Protein AF-A0A811Z0U0-F1 (afdb_monomer)

InterPro domains:
  IPR001163 Sm domain, eukaryotic/archaea-type [PF01423] (21-61)
  IPR001163 Sm domain, eukaryotic/archaea-type [SM00651] (19-66)
  IPR010920 LSM domain superfamily [SSF50182] (16-68)
  IPR040002 U6 snRNA-associated Sm-like protein Lsm3 [PTHR13110] (5-70)
  IPR047575 Sm domain [PS52002] (16-70)

Radius of gyration: 18.31 Å; Cα contacts (8 Å, |Δi|>4): 73; chains: 1; bounding box: 40×29×59 Å

pLDDT: mean 75.46, std 16.12, range [43.22, 94.12]

Sequence (70 aa):
MVDDMDQQQTTNTVEESLDLIRLSLDERIYVKMRNDRELRGRLHAYDQHLNKVLGDGEEAVTTIEIDEET

Foldseek 3Di:
DDDDPDDDPPDDDDPDPVVVVVVQAQHWDWDQDPQQKIKTFHFPDADPVGDTDGDPIDMDHDDPPPDPDD

Organism: Nyctereutes procyonoides (NCBI:txid34880)

Structure (mmCIF, N/CA/C/O backbone):
data_AF-A0A811Z0U0-F1
#
_entry.id   AF-A0A811Z0U0-F1
#
loop_
_atom_site.group_PDB
_atom_site.id
_atom_site.type_symbol
_atom_site.label_atom_id
_atom_site.label_alt_id
_atom_site.label_comp_id
_atom_site.label_asym_id
_atom_site.label_entity_id
_atom_site.label_seq_id
_atom_site.pdbx_PDB_ins_code
_atom_site.Cartn_x
_atom_site.Cartn_y
_atom_site.Cartn_z
_atom_site.occupancy
_atom_site.B_iso_or_equiv
_atom_site.auth_seq_id
_atom_site.auth_comp_id
_atom_site.auth_asym_id
_atom_site.auth_atom_id
_atom_site.pdbx_PDB_model_num
ATOM 1 N N . MET A 1 1 ? 19.163 -16.901 38.630 1.00 59.00 1 MET A N 1
ATOM 2 C CA . MET A 1 1 ? 19.106 -17.261 37.202 1.00 59.00 1 MET A CA 1
ATOM 3 C C . MET A 1 1 ? 17.681 -17.676 36.899 1.00 59.00 1 MET A C 1
ATOM 5 O O . MET A 1 1 ? 17.335 -18.798 37.233 1.00 59.00 1 MET A O 1
ATOM 9 N N . VAL A 1 2 ? 16.874 -16.741 36.395 1.00 50.88 2 VAL A N 1
ATOM 10 C CA . VAL A 1 2 ? 15.687 -16.987 35.562 1.00 50.88 2 VAL A CA 1
ATOM 11 C C . VAL A 1 2 ? 15.591 -15.744 34.666 1.00 50.88 2 VAL A C 1
ATOM 13 O O . VAL A 1 2 ? 15.264 -14.668 35.159 1.00 50.88 2 VAL A O 1
ATOM 16 N N . ASP A 1 3 ? 16.113 -15.911 33.451 1.00 51.25 3 ASP A N 1
ATOM 17 C CA . ASP A 1 3 ? 15.746 -15.292 32.163 1.00 51.25 3 ASP A CA 1
ATOM 18 C C . ASP A 1 3 ? 15.221 -13.840 32.222 1.00 51.25 3 ASP A C 1
ATOM 20 O O . ASP A 1 3 ? 14.105 -13.582 32.660 1.00 51.25 3 ASP A O 1
ATOM 24 N N . ASP A 1 4 ? 15.990 -12.802 31.881 1.00 60.50 4 ASP A N 1
ATOM 25 C CA . ASP A 1 4 ? 16.432 -12.450 30.517 1.00 60.50 4 ASP A CA 1
ATOM 26 C C . ASP A 1 4 ? 15.383 -12.757 29.429 1.00 60.50 4 ASP A C 1
ATOM 28 O O . ASP A 1 4 ? 15.497 -13.702 28.655 1.00 60.50 4 ASP A O 1
ATOM 32 N N . MET A 1 5 ? 14.315 -11.955 29.405 1.00 56.78 5 MET A N 1
ATOM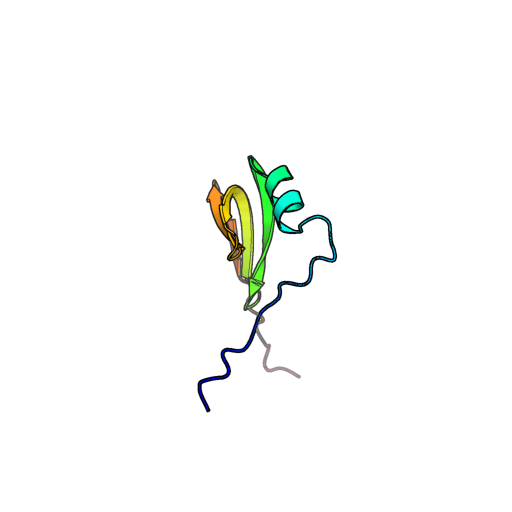 33 C CA . MET A 1 5 ? 13.472 -11.758 28.218 1.00 56.78 5 MET A CA 1
ATOM 34 C C . MET A 1 5 ? 13.359 -10.257 27.932 1.00 56.78 5 MET A C 1
ATOM 36 O O . MET A 1 5 ? 12.330 -9.613 28.116 1.00 56.78 5 MET A O 1
ATOM 40 N N . ASP A 1 6 ? 14.521 -9.691 27.637 1.00 49.91 6 ASP A N 1
ATOM 41 C CA . ASP A 1 6 ? 14.798 -8.856 26.475 1.00 49.91 6 ASP A CA 1
ATOM 42 C C . ASP A 1 6 ? 13.587 -8.346 25.647 1.00 49.91 6 ASP A C 1
ATOM 44 O O . ASP A 1 6 ? 12.893 -9.114 24.987 1.00 49.91 6 ASP A O 1
ATOM 48 N N . GLN A 1 7 ? 13.460 -7.009 25.633 1.00 52.09 7 GLN A N 1
ATOM 49 C CA . GLN A 1 7 ? 13.106 -6.156 24.480 1.00 52.09 7 GLN A CA 1
ATOM 50 C C . GLN A 1 7 ? 11.661 -6.279 23.935 1.00 52.09 7 GLN A C 1
ATOM 52 O O . GLN A 1 7 ? 11.204 -7.319 23.500 1.00 52.09 7 GLN A O 1
ATOM 57 N N . GLN A 1 8 ? 10.843 -5.229 23.856 1.00 51.53 8 GLN A N 1
ATOM 58 C CA . GLN A 1 8 ? 11.118 -3.918 23.275 1.00 51.53 8 GLN A CA 1
ATOM 59 C C . GLN A 1 8 ? 10.222 -2.874 23.947 1.00 51.53 8 GLN A C 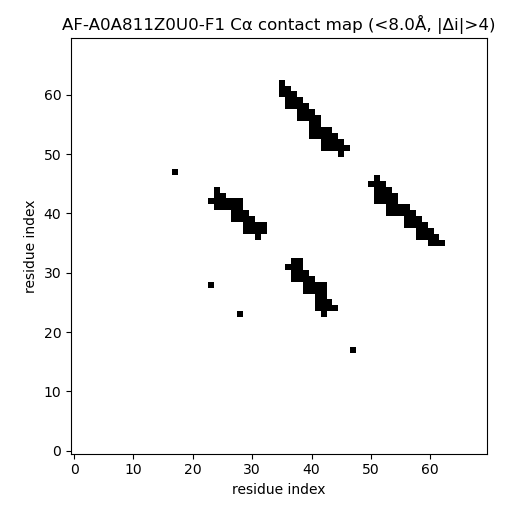1
ATOM 61 O O . GLN A 1 8 ? 9.007 -2.847 23.757 1.00 51.53 8 GLN A O 1
ATOM 66 N N . GLN A 1 9 ? 10.832 -1.966 24.701 1.00 49.03 9 GLN A N 1
ATOM 67 C CA . GLN A 1 9 ? 10.183 -0.722 25.079 1.00 49.03 9 GLN A CA 1
ATOM 68 C C . GLN A 1 9 ? 10.145 0.152 23.818 1.00 49.03 9 GLN A C 1
ATOM 70 O O . GLN A 1 9 ? 11.133 0.785 23.455 1.00 49.03 9 GLN A O 1
ATOM 75 N N . THR A 1 10 ? 9.025 0.096 23.097 1.00 49.91 10 THR A N 1
ATOM 76 C CA . THR A 1 10 ? 8.695 0.939 21.943 1.00 49.91 10 THR A CA 1
ATOM 77 C C . THR A 1 10 ? 8.854 2.406 22.330 1.00 49.91 10 THR A C 1
ATOM 79 O O . THR A 1 10 ? 8.018 2.977 23.030 1.00 49.91 10 THR A O 1
ATOM 82 N N . THR A 1 11 ? 9.972 3.010 21.936 1.00 43.22 11 THR A N 1
ATOM 83 C CA . THR A 1 11 ? 10.282 4.408 22.226 1.00 43.22 11 THR A CA 1
ATOM 84 C C . THR A 1 11 ? 9.365 5.327 21.419 1.00 43.22 11 THR A C 1
ATOM 86 O O . THR A 1 11 ? 9.591 5.570 20.236 1.00 43.22 11 THR A O 1
ATOM 89 N N . ASN A 1 12 ? 8.335 5.823 22.107 1.00 51.47 12 ASN A N 1
ATOM 90 C CA . ASN A 1 12 ? 7.473 6.961 21.785 1.00 51.47 12 ASN A CA 1
ATOM 91 C C . ASN A 1 12 ? 8.275 8.247 21.506 1.00 51.47 12 ASN A C 1
ATOM 93 O O . ASN A 1 12 ? 8.610 8.963 22.450 1.00 51.47 12 ASN A O 1
ATOM 97 N N . THR A 1 13 ? 8.547 8.596 20.246 1.00 44.22 13 THR A N 1
ATOM 98 C CA . THR A 1 13 ? 9.100 9.933 19.912 1.00 44.22 13 THR A CA 1
ATOM 99 C C . THR A 1 13 ? 8.502 10.596 18.673 1.00 44.22 13 THR A C 1
ATOM 101 O O . THR A 1 13 ? 9.071 11.547 18.144 1.00 44.22 13 THR A O 1
ATOM 104 N N . VAL A 1 14 ? 7.326 10.164 18.234 1.00 48.28 14 VAL A N 1
ATOM 105 C CA . VAL A 1 14 ? 6.459 10.949 17.347 1.00 48.28 14 VAL A CA 1
ATOM 106 C C . VAL A 1 14 ? 5.053 10.676 17.859 1.00 48.28 14 VAL A C 1
ATOM 108 O O . VAL A 1 14 ? 4.751 9.510 18.102 1.00 48.28 14 VAL A O 1
ATOM 111 N N . GLU A 1 15 ? 4.220 11.687 18.095 1.00 53.03 15 GLU A N 1
ATOM 112 C CA . GLU A 1 15 ? 2.779 11.463 18.295 1.00 53.03 15 GLU A CA 1
ATOM 113 C C . GLU A 1 15 ? 2.305 10.467 17.216 1.00 53.03 15 GLU A C 1
ATOM 115 O O . GLU A 1 15 ? 2.610 10.660 16.039 1.00 53.03 15 GLU A O 1
ATOM 120 N N . GLU A 1 16 ? 1.781 9.316 17.652 1.00 60.84 16 GLU A N 1
ATOM 121 C CA . GLU A 1 16 ? 2.076 7.986 17.091 1.00 60.84 16 GLU A CA 1
ATOM 122 C C . GLU A 1 16 ? 2.111 7.944 15.553 1.00 60.84 16 GLU A C 1
ATOM 124 O O . GLU A 1 16 ? 1.158 8.309 14.876 1.00 60.84 16 GLU A O 1
ATOM 129 N N . SER A 1 17 ? 3.176 7.410 14.950 1.00 62.59 17 SER A N 1
ATOM 130 C CA . SER A 1 17 ? 3.264 7.219 13.489 1.00 62.59 17 SER A CA 1
ATOM 131 C C . SER A 1 17 ? 2.109 6.379 12.905 1.00 62.59 17 SER A C 1
ATOM 133 O O . SER A 1 17 ? 1.837 6.435 11.704 1.00 62.59 17 SER A O 1
ATOM 135 N N . LEU A 1 18 ? 1.388 5.644 13.757 1.00 66.56 18 LEU A N 1
ATOM 136 C CA . LEU A 1 18 ? 0.135 4.959 13.439 1.00 66.56 18 LEU A CA 1
ATOM 137 C C . LEU A 1 18 ? -1.082 5.899 13.361 1.00 66.56 18 LEU A C 1
ATOM 139 O O . LEU A 1 18 ? -1.987 5.627 12.574 1.00 66.56 18 LEU A O 1
ATOM 143 N N . ASP A 1 19 ? -1.110 7.005 14.104 1.00 69.88 19 ASP A N 1
ATOM 144 C CA . ASP A 1 19 ? -2.186 8.003 14.063 1.00 69.88 19 ASP A CA 1
ATOM 145 C C . ASP A 1 19 ? -2.196 8.790 12.750 1.00 69.88 19 ASP A C 1
ATOM 147 O O . ASP A 1 19 ? -3.261 9.065 12.202 1.00 69.88 19 ASP A O 1
ATOM 151 N N . LEU A 1 20 ? -1.032 9.067 12.159 1.00 70.94 20 LEU A N 1
ATOM 152 C CA . LEU A 1 20 ? -0.974 9.667 10.818 1.00 70.94 20 LEU A CA 1
ATOM 153 C C . LEU A 1 20 ? -1.582 8.740 9.755 1.00 70.94 20 LEU A C 1
ATOM 155 O O . LEU A 1 20 ? -2.278 9.194 8.853 1.00 70.94 20 LEU A O 1
ATOM 159 N N . ILE A 1 21 ? -1.391 7.428 9.903 1.00 76.88 21 ILE A N 1
ATOM 160 C CA . ILE A 1 21 ? -2.021 6.423 9.040 1.00 76.88 21 ILE A CA 1
ATOM 161 C C . ILE A 1 21 ? -3.536 6.328 9.284 1.00 76.88 21 ILE A C 1
ATOM 163 O O . ILE A 1 21 ? -4.271 6.032 8.342 1.00 76.88 21 ILE A O 1
ATOM 167 N N . ARG A 1 22 ? -4.027 6.611 10.504 1.00 76.62 22 ARG A N 1
ATOM 168 C CA . ARG A 1 22 ? -5.477 6.710 10.783 1.00 76.62 22 ARG A CA 1
ATOM 169 C C . ARG A 1 22 ? -6.130 7.807 9.965 1.00 76.62 22 ARG A C 1
ATOM 171 O O . ARG A 1 22 ? -7.231 7.595 9.467 1.00 76.62 22 ARG A O 1
ATOM 178 N N . LEU A 1 23 ? -5.460 8.949 9.831 1.00 78.69 23 LEU A N 1
ATOM 179 C CA . LEU A 1 23 ? -5.970 10.081 9.057 1.00 78.69 23 LEU A CA 1
ATOM 180 C C . LEU A 1 23 ? -6.071 9.765 7.560 1.00 78.69 23 LEU A C 1
ATOM 182 O O . LEU A 1 23 ? -6.931 10.320 6.891 1.00 78.69 23 LEU A O 1
ATOM 186 N N . SER A 1 24 ? -5.250 8.841 7.055 1.00 79.88 24 SER A N 1
ATOM 187 C CA . SER A 1 24 ? -5.260 8.406 5.652 1.00 79.88 24 SER A CA 1
ATOM 188 C C . SER A 1 24 ? -6.202 7.228 5.359 1.00 79.88 24 SER A C 1
ATOM 190 O O . SER A 1 24 ? -6.124 6.643 4.276 1.00 79.88 24 SER A O 1
ATOM 192 N N . LEU A 1 25 ? -7.073 6.831 6.297 1.00 87.75 25 LEU A N 1
ATOM 193 C CA . LEU A 1 25 ? -8.135 5.863 6.004 1.00 87.75 25 LEU A CA 1
ATOM 194 C C . LEU A 1 25 ? -9.062 6.421 4.921 1.00 87.75 25 LEU A C 1
ATOM 196 O O . LEU A 1 25 ? -9.445 7.585 4.956 1.00 87.75 25 LEU A O 1
ATOM 200 N N . ASP A 1 26 ? -9.446 5.566 3.977 1.00 90.38 26 ASP A N 1
ATOM 201 C CA . ASP A 1 26 ? -10.301 5.898 2.835 1.00 90.38 26 ASP A CA 1
ATOM 202 C C . ASP A 1 26 ? -9.648 6.828 1.783 1.00 90.38 26 ASP A C 1
ATOM 204 O O . ASP A 1 26 ? -10.281 7.174 0.779 1.00 90.38 26 ASP A O 1
ATOM 208 N N . GLU A 1 27 ? -8.361 7.159 1.940 1.00 91.31 27 GLU A N 1
ATOM 209 C CA . GLU A 1 27 ? -7.559 7.917 0.972 1.00 91.31 27 GLU A CA 1
ATOM 210 C C . GLU A 1 27 ? -6.671 7.016 0.102 1.00 91.31 27 GLU A C 1
ATOM 212 O O . GLU A 1 27 ? -6.366 5.868 0.442 1.00 91.31 27 GLU A O 1
ATOM 217 N N . ARG A 1 28 ? -6.232 7.544 -1.049 1.00 91.06 28 ARG A N 1
ATOM 218 C CA . ARG A 1 28 ? -5.224 6.892 -1.896 1.00 91.06 28 ARG A CA 1
ATOM 219 C C . ARG A 1 28 ? -3.833 7.107 -1.309 1.00 91.06 28 ARG A C 1
ATOM 221 O O . ARG A 1 28 ? -3.365 8.239 -1.234 1.00 91.06 28 ARG A O 1
ATOM 228 N N . ILE A 1 29 ? -3.156 6.011 -0.982 1.00 90.81 29 ILE A N 1
ATOM 229 C CA . ILE A 1 29 ? -1.796 6.018 -0.447 1.00 90.81 29 ILE A CA 1
ATOM 230 C C . ILE A 1 29 ? -0.805 5.389 -1.430 1.00 90.81 29 ILE A C 1
ATOM 232 O O . ILE A 1 29 ? -1.167 4.563 -2.272 1.00 90.81 29 ILE A O 1
ATOM 236 N N . TYR A 1 30 ? 0.462 5.774 -1.296 1.00 91.56 30 TYR A N 1
ATOM 237 C CA . TYR A 1 30 ? 1.600 5.154 -1.970 1.00 91.56 30 TYR A CA 1
ATOM 238 C C . TYR A 1 30 ? 2.465 4.439 -0.931 1.00 91.56 30 TYR A C 1
ATOM 240 O O . TYR A 1 30 ? 2.845 5.031 0.080 1.00 91.56 30 TYR A O 1
ATOM 248 N N . VAL A 1 31 ? 2.778 3.170 -1.184 1.00 90.12 31 VAL A N 1
ATOM 249 C CA . VAL A 1 31 ? 3.590 2.329 -0.305 1.00 90.12 31 VAL A CA 1
ATOM 250 C C . VAL A 1 31 ? 4.774 1.793 -1.095 1.00 90.12 31 VAL A C 1
ATOM 252 O O . VAL A 1 31 ? 4.616 0.965 -1.991 1.00 90.12 31 VAL A O 1
ATOM 255 N N . LYS A 1 32 ? 5.977 2.239 -0.732 1.00 89.31 32 LYS A N 1
ATOM 256 C CA . LYS A 1 32 ? 7.216 1.655 -1.240 1.00 89.31 32 LYS A CA 1
ATOM 257 C C . LYS A 1 32 ? 7.535 0.390 -0.448 1.00 89.31 32 LYS A C 1
ATOM 259 O O . LYS A 1 32 ? 7.787 0.442 0.755 1.00 89.31 32 LYS A O 1
ATOM 264 N N . MET A 1 33 ? 7.499 -0.742 -1.130 1.00 88.12 33 MET A N 1
ATOM 265 C CA . MET A 1 33 ? 7.813 -2.053 -0.583 1.00 88.12 33 MET A CA 1
ATOM 266 C C . MET A 1 33 ? 9.299 -2.371 -0.801 1.00 88.12 33 MET A C 1
ATOM 268 O O . MET A 1 33 ? 10.039 -1.652 -1.474 1.00 88.12 33 MET A O 1
ATOM 272 N N . ARG A 1 34 ? 9.760 -3.471 -0.200 1.00 86.62 34 ARG A N 1
ATOM 273 C CA . ARG A 1 34 ? 11.096 -4.018 -0.477 1.00 86.62 34 ARG A CA 1
ATOM 274 C C . ARG A 1 34 ? 11.148 -4.600 -1.896 1.00 86.62 34 ARG A C 1
ATOM 276 O O . ARG A 1 34 ? 10.109 -4.966 -2.442 1.00 86.62 34 ARG A O 1
ATOM 283 N N . ASN A 1 35 ? 12.359 -4.753 -2.434 1.00 86.75 35 ASN A N 1
ATOM 284 C CA . ASN A 1 35 ? 12.633 -5.298 -3.773 1.00 86.75 35 ASN A CA 1
ATOM 285 C C . ASN A 1 35 ? 12.068 -4.431 -4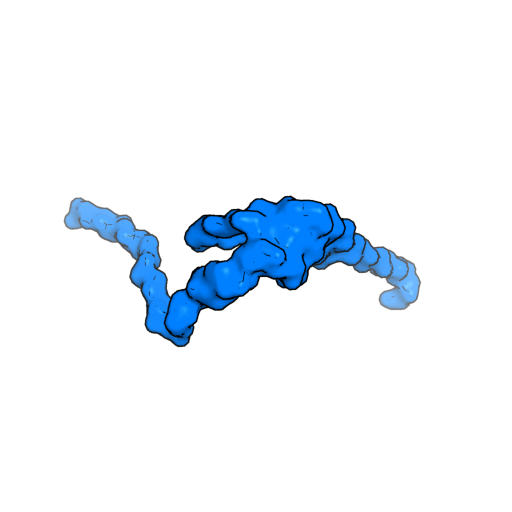.909 1.00 86.75 35 ASN A C 1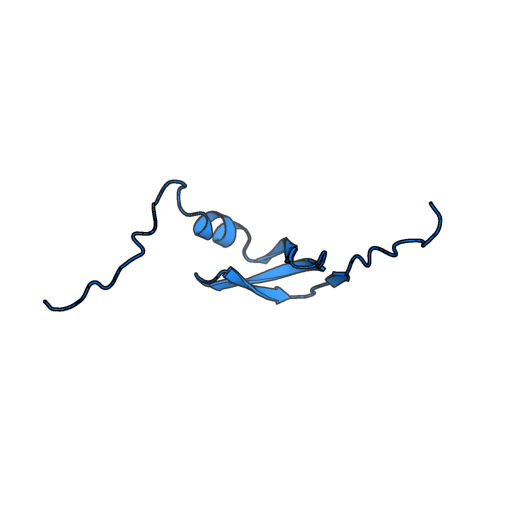
ATOM 287 O O . ASN A 1 35 ? 11.514 -4.967 -5.864 1.00 86.75 35 ASN A O 1
ATOM 291 N N . ASP A 1 36 ? 12.141 -3.105 -4.749 1.00 86.19 36 ASP A N 1
ATOM 292 C CA . ASP A 1 36 ? 11.709 -2.126 -5.758 1.00 86.19 36 ASP A CA 1
ATOM 293 C C . ASP A 1 36 ? 10.262 -2.318 -6.236 1.00 86.19 36 ASP A C 1
ATOM 295 O O . ASP A 1 36 ? 9.889 -2.031 -7.378 1.00 86.19 36 ASP A O 1
ATOM 299 N N . ARG A 1 37 ? 9.435 -2.810 -5.311 1.00 85.94 37 ARG A N 1
ATOM 300 C CA . ARG A 1 37 ? 7.995 -2.944 -5.469 1.00 85.94 37 ARG A CA 1
ATOM 301 C C . ARG A 1 37 ? 7.316 -1.711 -4.907 1.00 85.94 37 ARG A C 1
ATOM 303 O O . ARG A 1 37 ? 7.694 -1.187 -3.860 1.00 85.94 37 ARG A O 1
ATOM 310 N N . GLU A 1 38 ? 6.264 -1.283 -5.568 1.00 91.06 38 GLU A N 1
ATOM 311 C CA . GLU A 1 38 ? 5.463 -0.143 -5.167 1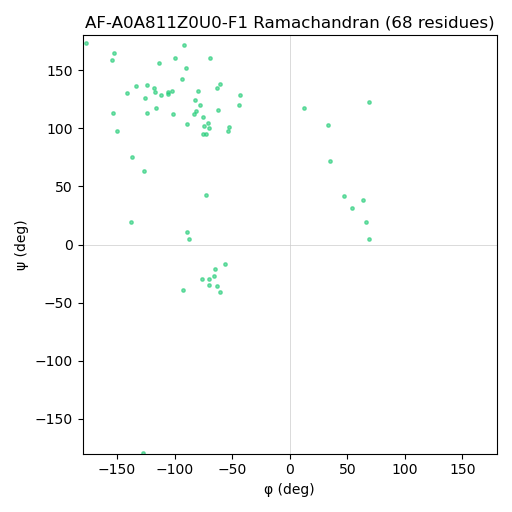.00 91.06 38 GLU A CA 1
ATOM 312 C 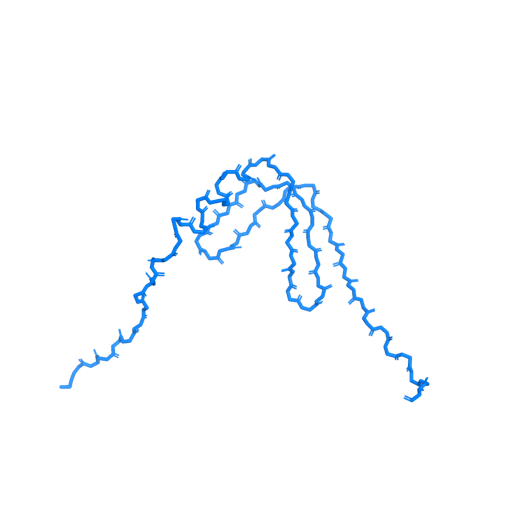C . GLU A 1 38 ? 3.991 -0.525 -5.247 1.00 91.06 38 GLU A C 1
ATOM 314 O O . GLU A 1 38 ? 3.554 -1.157 -6.206 1.00 91.06 38 GLU A O 1
ATOM 319 N N . LEU A 1 39 ? 3.222 -0.141 -4.232 1.00 91.19 39 LEU A N 1
ATOM 320 C CA . LEU A 1 39 ? 1.777 -0.324 -4.197 1.00 91.19 39 LEU A CA 1
ATOM 321 C C . LEU A 1 39 ? 1.102 1.041 -4.133 1.00 91.19 39 LEU A C 1
ATOM 323 O O . LEU A 1 39 ? 1.488 1.907 -3.345 1.00 91.19 39 LEU A O 1
ATOM 327 N N . ARG A 1 40 ?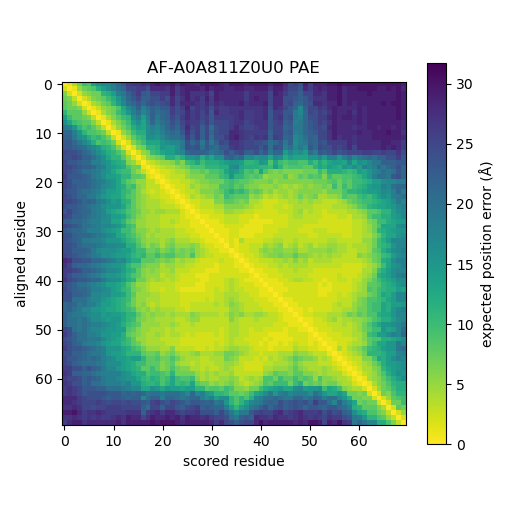 0.070 1.227 -4.948 1.00 92.50 40 ARG A N 1
ATOM 328 C CA . ARG A 1 40 ? -0.792 2.411 -4.932 1.00 92.50 40 ARG A CA 1
ATOM 329 C C . ARG A 1 40 ? -2.221 1.950 -4.788 1.00 92.50 40 ARG A C 1
ATOM 331 O O . ARG A 1 40 ? -2.664 1.132 -5.572 1.00 92.50 40 ARG A O 1
ATOM 338 N N . GLY A 1 41 ? -2.954 2.457 -3.812 1.00 93.75 41 GLY A N 1
ATOM 339 C CA . GLY A 1 41 ? -4.329 2.012 -3.604 1.00 93.75 41 GLY A CA 1
ATOM 340 C C . GLY A 1 41 ? -5.017 2.772 -2.490 1.00 93.75 41 GLY A C 1
ATOM 341 O O . GLY A 1 41 ? -4.397 3.581 -1.799 1.00 93.75 41 GLY A O 1
ATOM 342 N N . ARG A 1 42 ? -6.313 2.524 -2.324 1.00 94.12 42 ARG A N 1
ATOM 343 C CA . ARG A 1 42 ? -7.116 3.145 -1.272 1.00 94.12 42 ARG A CA 1
ATOM 344 C C . ARG A 1 42 ? -6.937 2.397 0.043 1.00 94.12 42 ARG A C 1
ATOM 346 O O . ARG A 1 42 ? -7.182 1.195 0.087 1.00 94.12 42 ARG A O 1
ATOM 353 N N . LEU A 1 43 ? -6.538 3.072 1.117 1.00 93.19 43 LEU A N 1
ATOM 354 C CA . LEU A 1 43 ? -6.330 2.424 2.412 1.00 93.19 43 LEU A CA 1
ATOM 355 C C . LEU A 1 43 ? -7.667 2.114 3.096 1.00 93.19 43 LEU A C 1
ATOM 357 O O . LEU A 1 43 ? -8.346 3.014 3.571 1.00 93.19 43 LEU A O 1
ATOM 361 N N . HIS A 1 44 ? -8.036 0.837 3.185 1.00 92.06 44 HIS A N 1
ATOM 362 C CA . HIS A 1 44 ? -9.276 0.410 3.845 1.00 92.06 44 HIS A CA 1
ATOM 363 C C . HIS A 1 44 ? -9.059 0.053 5.318 1.00 92.06 44 HIS A C 1
ATOM 365 O O . HIS A 1 44 ? -9.908 0.336 6.159 1.00 92.06 44 HIS A O 1
ATOM 371 N N . ALA A 1 45 ? -7.939 -0.596 5.637 1.00 89.94 45 ALA A N 1
ATOM 372 C CA . ALA A 1 45 ? -7.625 -1.023 6.997 1.00 89.94 45 ALA A CA 1
ATOM 373 C C . ALA A 1 45 ? -6.116 -1.158 7.204 1.00 89.94 45 ALA A C 1
ATOM 375 O O . ALA A 1 45 ? -5.355 -1.349 6.250 1.00 89.94 45 ALA A O 1
ATOM 376 N N . TYR A 1 46 ? -5.687 -1.104 8.462 1.00 88.94 46 TYR A N 1
ATOM 377 C CA . TYR A 1 46 ? -4.316 -1.394 8.852 1.00 88.94 46 TYR A CA 1
ATOM 378 C C . TYR A 1 46 ? -4.224 -1.904 10.295 1.00 88.94 46 TYR A C 1
ATOM 380 O O . TYR A 1 46 ? -5.157 -1.725 11.075 1.00 88.94 46 TYR A O 1
ATOM 388 N N . ASP A 1 47 ? -3.083 -2.494 10.654 1.00 84.88 47 ASP A N 1
ATOM 389 C CA . ASP A 1 47 ? -2.769 -2.891 12.030 1.00 84.88 47 ASP A CA 1
ATOM 390 C C . ASP A 1 47 ? -1.414 -2.341 12.524 1.00 84.88 47 ASP A C 1
ATOM 392 O O . ASP A 1 47 ? -0.690 -1.639 11.806 1.00 84.88 47 ASP A O 1
ATOM 396 N N . GLN A 1 48 ? -1.075 -2.677 13.773 1.00 81.06 48 GLN A N 1
ATOM 397 C CA . GLN A 1 48 ? 0.180 -2.302 14.435 1.00 81.06 48 GLN A CA 1
ATOM 398 C C . GLN A 1 48 ? 1.437 -2.915 13.791 1.00 81.06 48 GLN A C 1
ATOM 400 O O . GLN A 1 48 ? 2.534 -2.397 13.973 1.00 81.06 48 GLN A O 1
ATOM 405 N N . HIS A 1 49 ? 1.294 -4.003 13.029 1.00 84.25 49 HIS A N 1
ATOM 406 C CA . HIS A 1 49 ? 2.394 -4.665 12.322 1.00 84.25 49 HIS A CA 1
ATOM 407 C C . HIS A 1 49 ? 2.636 -4.057 10.935 1.00 84.25 49 HIS A C 1
ATOM 409 O O . HIS A 1 49 ? 3.480 -4.547 10.189 1.00 84.25 49 HIS A O 1
ATOM 415 N N . LEU A 1 50 ? 1.916 -2.977 10.604 1.00 83.31 50 LEU A N 1
ATOM 416 C CA . LEU A 1 50 ? 1.914 -2.313 9.304 1.00 83.31 50 LEU A CA 1
ATOM 417 C C . LEU A 1 50 ? 1.335 -3.167 8.173 1.00 83.31 50 LEU A C 1
ATOM 419 O O . LEU A 1 50 ? 1.511 -2.810 7.008 1.00 83.31 50 LEU A O 1
ATOM 423 N N . ASN A 1 51 ? 0.562 -4.208 8.489 1.00 86.56 51 ASN A N 1
ATOM 424 C CA . ASN A 1 51 ? -0.266 -4.851 7.476 1.00 86.56 51 ASN A CA 1
ATOM 425 C C . ASN A 1 51 ? -1.292 -3.825 6.981 1.00 86.56 51 ASN A C 1
ATOM 427 O O . ASN A 1 51 ? -1.877 -3.097 7.788 1.00 86.56 51 ASN A O 1
ATOM 431 N N . LYS A 1 52 ? -1.480 -3.732 5.660 1.00 89.38 52 LYS A N 1
ATOM 432 C CA . LYS A 1 52 ? -2.418 -2.803 5.011 1.00 89.38 52 LYS A CA 1
ATOM 433 C C . LYS A 1 52 ? -3.381 -3.578 4.125 1.00 89.38 52 LYS A C 1
ATOM 435 O O . LYS A 1 52 ? -2.962 -4.450 3.369 1.00 89.38 52 LYS A O 1
ATOM 440 N N . VAL A 1 53 ? -4.656 -3.215 4.185 1.00 91.31 53 VAL A N 1
ATOM 441 C CA . VAL A 1 53 ? -5.673 -3.650 3.226 1.00 91.31 53 VAL A CA 1
ATOM 442 C C . VAL A 1 53 ? -5.903 -2.492 2.268 1.00 91.31 53 VAL A C 1
ATOM 444 O O . VAL A 1 53 ? -6.396 -1.442 2.685 1.00 91.31 53 VAL A O 1
ATOM 447 N N . LEU A 1 54 ? -5.515 -2.675 1.006 1.00 92.44 54 LEU A N 1
ATOM 448 C CA . LEU A 1 54 ? -5.713 -1.690 -0.054 1.00 92.44 54 LEU A CA 1
ATOM 449 C C . LEU A 1 54 ? -6.845 -2.131 -0.987 1.00 92.44 54 LEU A C 1
ATOM 451 O O . LEU A 1 54 ? -6.843 -3.265 -1.462 1.00 92.44 54 LEU A O 1
ATOM 455 N N . GLY A 1 55 ? -7.796 -1.237 -1.247 1.00 92.75 55 GLY A N 1
ATOM 456 C CA . GLY A 1 55 ? -8.782 -1.362 -2.321 1.00 92.75 55 GLY A CA 1
ATOM 457 C C . GLY A 1 55 ? -8.274 -0.723 -3.614 1.00 92.75 55 GLY A C 1
ATOM 458 O O . GLY A 1 55 ? -7.460 0.202 -3.563 1.00 92.75 55 GLY A O 1
ATOM 459 N N . ASP A 1 56 ? -8.748 -1.223 -4.760 1.00 91.19 56 ASP A N 1
ATOM 460 C CA . ASP A 1 56 ? -8.399 -0.726 -6.104 1.00 91.19 56 ASP A CA 1
ATOM 461 C C . ASP A 1 56 ? -6.883 -0.523 -6.295 1.00 91.19 56 ASP A C 1
ATOM 463 O O . ASP A 1 56 ? -6.428 0.507 -6.799 1.00 91.19 56 ASP A O 1
ATOM 467 N N . GLY A 1 57 ? -6.101 -1.482 -5.788 1.00 87.94 57 GLY A N 1
ATOM 468 C CA . GLY A 1 57 ? -4.650 -1.396 -5.718 1.00 87.94 57 GLY A CA 1
ATOM 469 C C . GLY A 1 57 ? -3.961 -1.707 -7.048 1.00 87.94 57 GLY A C 1
ATOM 470 O O . GLY A 1 57 ? -4.233 -2.733 -7.665 1.00 87.94 57 GLY A O 1
ATOM 471 N N . GLU A 1 58 ? -3.023 -0.855 -7.446 1.00 90.19 58 GLU A N 1
ATOM 472 C CA . GLU A 1 58 ? -2.063 -1.072 -8.527 1.00 90.19 58 GLU A CA 1
ATOM 473 C C . GLU A 1 58 ? -0.699 -1.446 -7.930 1.00 90.19 58 GLU A C 1
ATOM 475 O O . GLU A 1 58 ? -0.204 -0.778 -7.016 1.00 90.19 58 GLU A O 1
ATOM 480 N N . GLU A 1 59 ? -0.082 -2.504 -8.456 1.00 86.38 59 GLU A N 1
ATOM 481 C CA . GLU A 1 59 ? 1.287 -2.902 -8.127 1.00 86.38 59 GLU A CA 1
ATOM 482 C C . GLU A 1 59 ? 2.230 -2.557 -9.283 1.00 86.38 59 GLU A C 1
ATOM 484 O O . GLU A 1 59 ? 1.966 -2.911 -10.432 1.00 86.38 59 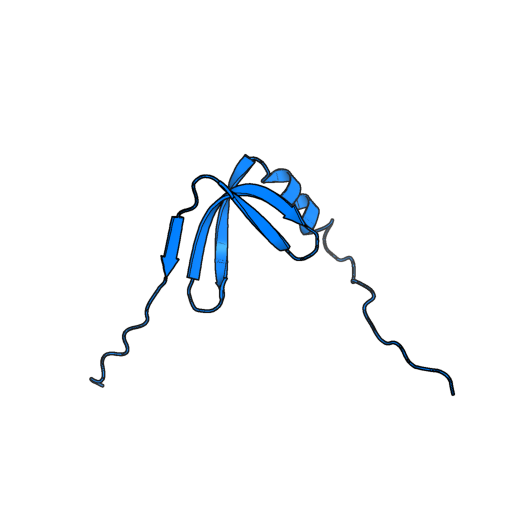GLU A O 1
ATOM 489 N N . ALA A 1 60 ? 3.350 -1.908 -8.968 1.00 82.44 60 ALA A N 1
ATOM 490 C CA . ALA A 1 60 ? 4.456 -1.689 -9.890 1.00 82.44 60 ALA A CA 1
ATOM 491 C C . ALA A 1 60 ? 5.714 -2.394 -9.365 1.00 82.44 60 ALA A C 1
ATOM 493 O O . ALA A 1 60 ? 6.075 -2.252 -8.197 1.00 82.44 60 ALA A O 1
ATOM 494 N N . VAL A 1 61 ? 6.389 -3.151 -10.231 1.00 81.12 61 VAL A N 1
ATOM 495 C CA . VAL A 1 61 ? 7.660 -3.822 -9.927 1.00 81.12 61 VAL A CA 1
ATOM 496 C C . VAL A 1 61 ? 8.727 -3.226 -10.832 1.00 81.12 61 VAL A C 1
ATOM 498 O O . VAL A 1 61 ? 8.619 -3.331 -12.052 1.00 81.12 61 VAL A O 1
ATOM 501 N N . THR A 1 62 ? 9.745 -2.593 -10.250 1.00 77.44 62 THR A N 1
ATOM 502 C CA . THR A 1 62 ? 10.864 -2.053 -11.030 1.00 77.44 62 THR A CA 1
ATOM 503 C C . THR A 1 62 ? 11.924 -3.136 -11.174 1.00 77.44 62 THR A C 1
ATOM 505 O O . THR A 1 62 ? 12.656 -3.434 -10.234 1.00 77.44 62 THR A O 1
ATOM 508 N N . THR A 1 63 ? 12.006 -3.756 -12.349 1.00 71.19 63 THR A N 1
ATOM 509 C CA . THR A 1 63 ? 13.104 -4.663 -12.688 1.00 71.19 63 THR A CA 1
ATOM 510 C C . THR A 1 63 ? 14.289 -3.841 -13.174 1.00 71.19 63 THR A C 1
ATOM 512 O O . THR A 1 63 ? 14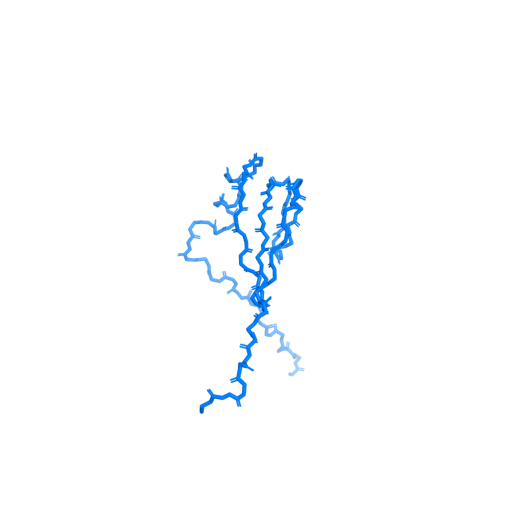.220 -3.212 -14.228 1.00 71.19 63 THR A O 1
ATOM 515 N N . ILE A 1 64 ? 15.372 -3.824 -12.395 1.00 69.69 64 ILE A N 1
ATOM 516 C CA . ILE A 1 64 ? 16.647 -3.258 -12.838 1.00 69.69 64 ILE A CA 1
ATOM 517 C C . ILE A 1 64 ? 17.260 -4.276 -13.802 1.00 69.69 64 ILE A C 1
ATOM 519 O O . ILE A 1 64 ? 17.868 -5.257 -13.375 1.00 69.69 64 ILE A O 1
ATOM 523 N N . GLU A 1 65 ? 17.042 -4.081 -15.099 1.00 61.94 65 GLU A N 1
ATOM 524 C CA . GLU A 1 65 ? 17.788 -4.795 -16.133 1.00 61.94 65 GLU A CA 1
ATOM 525 C C . GLU A 1 65 ? 19.215 -4.236 -16.117 1.00 61.94 65 GLU A C 1
ATOM 527 O O . GLU A 1 65 ? 19.457 -3.094 -16.506 1.00 61.94 65 GLU A O 1
ATOM 532 N N . ILE A 1 66 ? 20.152 -5.007 -15.561 1.00 64.50 66 ILE A N 1
ATOM 533 C CA . ILE A 1 66 ? 21.575 -4.712 -15.703 1.00 64.50 66 ILE A CA 1
ATOM 534 C C . ILE A 1 66 ? 21.924 -5.115 -17.130 1.00 64.50 66 ILE A C 1
ATOM 536 O O . ILE A 1 66 ? 22.037 -6.302 -17.430 1.00 64.50 66 ILE A O 1
ATOM 540 N N . ASP A 1 67 ? 22.030 -4.127 -18.008 1.00 62.59 67 ASP A N 1
ATOM 541 C CA . ASP A 1 67 ? 22.629 -4.312 -19.321 1.00 62.59 67 ASP A CA 1
ATOM 542 C C . ASP A 1 67 ? 24.101 -4.711 -19.102 1.00 62.59 67 ASP A C 1
ATOM 544 O O . ASP A 1 67 ? 24.865 -3.958 -18.494 1.00 62.59 67 ASP A O 1
ATOM 548 N N . GLU A 1 68 ? 24.487 -5.927 -19.505 1.00 60.44 68 GLU A N 1
ATOM 549 C CA . GLU A 1 68 ? 25.860 -6.460 -19.396 1.00 60.44 68 GLU A CA 1
ATOM 550 C C . GLU A 1 68 ? 26.822 -5.796 -20.405 1.00 60.44 68 GLU A C 1
ATOM 552 O O . GLU A 1 68 ? 27.653 -6.455 -21.031 1.00 60.44 68 GLU A O 1
ATOM 557 N N . GLU A 1 69 ? 26.731 -4.481 -20.577 1.00 62.78 69 GLU A N 1
ATOM 558 C CA . GLU A 1 69 ? 27.615 -3.708 -21.440 1.00 62.78 69 GLU A CA 1
ATOM 559 C C . GLU A 1 69 ? 28.008 -2.408 -20.725 1.00 62.78 69 GLU A C 1
ATOM 561 O O . GLU A 1 69 ? 27.448 -1.358 -21.006 1.00 62.78 69 GLU A O 1
ATOM 566 N N . THR A 1 70 ? 28.914 -2.474 -19.734 1.00 50.00 70 THR A N 1
ATOM 567 C CA . THR A 1 70 ? 30.088 -1.580 -19.518 1.00 50.00 70 THR A CA 1
ATOM 568 C C . THR A 1 70 ? 30.831 -1.952 -18.229 1.00 50.00 70 THR A C 1
ATOM 570 O O . THR A 1 70 ? 30.191 -2.006 -17.155 1.00 50.00 70 THR A O 1
#

Nearest PDB structures (foldseek):
  6ppv-assembly1_C  TM=9.822E-01  e=3.925E-05  Schizosaccharomyces pombe 972h-
  4n0a-assembly1_F-2  TM=9.554E-01  e=2.851E-04  Saccharomyces cerevisiae S288C
  3pgg-assembly1_A  TM=9.116E-01  e=1.814E-03  Cryptosporidium parvum
  4c8q-assembly1_E  TM=8.665E-01  e=7.766E-03  Saccharomyces cerevisiae S288C
  9esi-assembly1_I  TM=8.629E-01  e=2.389E-02  Schizosaccharomyces pombe

Mean predicted aligned error: 12.52 Å

Solvent-accessible surface area (backbone atoms only — not comparable to full-atom values): 4698 Å² total; per-residue (Å²): 142,80,78,91,78,76,85,79,86,78,79,85,82,54,89,51,77,65,56,62,54,59,72,43,53,78,31,79,47,80,44,83,50,80,84,55,26,36,40,37,23,29,28,74,48,72,54,96,86,68,53,71,44,60,45,88,60,49,78,47,73,61,77,83,78,77,71,95,79,130

Secondary structure (DSSP, 8-state):
-------------SS-HHHHHHHTTTSEEEEE-STTEEEEEEEEEE-TT--EEEEEEEEEE------S--